Protein AF-A0A2E8J4E2-F1 (afdb_monomer)

Radius of gyration: 12.1 Å; Cα contacts (8 Å, |Δi|>4): 161; chains: 1; bounding box: 30×27×32 Å

Mean predicted aligned error: 4.49 Å

pLDDT: mean 86.92, std 8.37, range [55.66, 94.81]

Nearest PDB structures (foldseek):
  3hie-assembly1_B  TM=3.421E-01  e=5.891E+00  Saccharomyces cerevisiae
  8bwy-assembly1_F  TM=3.065E-01  e=7.066E+00  Chlamydomonas reinhardtii
  5c6r-assembly1_A  TM=3.435E-01  e=8.476E+00  Mus musculus

Foldseek 3Di:
DDWDADPPQRKTWDWPPRLVVQLALVSLVVSLPGDVVSQVVCLPVQADADPPPGHGFDWDADDPPQRAIWTDDPHTTIIGTRPNSNVSSVVVVD

Secondary structure (DSSP, 8-state):
---EE-TTT--EEEETTHHHHH-SHHHHHHH--S-HHHHHHHTT----B-TTT-PBPEEEEE-SSS-EEEEEETTTEEEE-TTHHHHHHHHTT-

Solvent-accessible surface area (backbone atoms only — not comparable to full-atom values): 5381 Å² total; per-residue (Å²): 141,82,80,48,61,45,89,84,62,39,20,40,43,32,52,66,76,44,50,78,74,42,33,48,55,76,52,16,62,67,71,44,79,27,52,45,77,56,15,63,67,50,70,78,61,82,74,51,51,36,94,87,82,57,54,68,35,47,79,48,78,43,75,90,85,71,69,40,53,37,35,37,38,97,86,54,22,38,40,22,44,10,39,30,51,37,53,52,19,54,60,78,77,113

Structure (mmCIF, N/CA/C/O backbone):
data_AF-A0A2E8J4E2-F1
#
_entry.id   AF-A0A2E8J4E2-F1
#
loop_
_atom_site.group_PDB
_atom_site.id
_atom_site.type_symbol
_atom_site.label_atom_id
_atom_site.label_alt_id
_atom_site.label_comp_id
_atom_site.label_asym_id
_atom_site.label_entity_id
_atom_site.label_seq_id
_atom_site.pdbx_PDB_ins_code
_atom_site.Cartn_x
_atom_site.Cartn_y
_atom_site.Cartn_z
_atom_site.occupancy
_atom_site.B_iso_or_equiv
_atom_s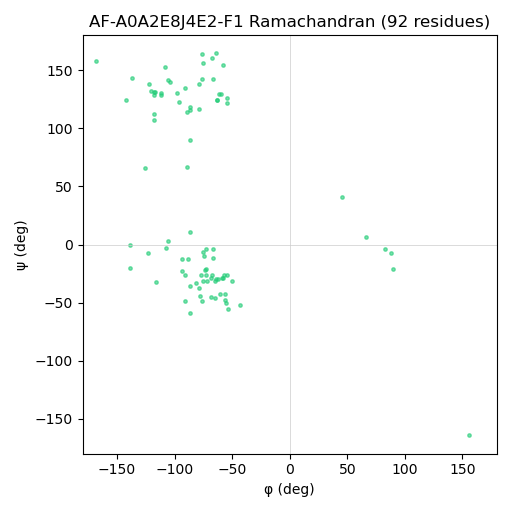ite.auth_seq_id
_atom_site.auth_comp_id
_atom_site.auth_asym_id
_atom_site.auth_atom_id
_atom_site.pdbx_PDB_model_num
ATOM 1 N N . MET A 1 1 ? -17.472 2.027 -3.982 1.00 62.97 1 MET A N 1
ATOM 2 C CA . MET A 1 1 ? -16.085 1.788 -3.559 1.00 62.97 1 MET A CA 1
ATOM 3 C C . MET A 1 1 ? -15.544 0.685 -4.438 1.00 62.97 1 MET A C 1
ATOM 5 O O . MET A 1 1 ? -16.134 -0.393 -4.439 1.00 62.97 1 MET A O 1
ATOM 9 N N . PHE A 1 2 ? -14.522 0.977 -5.229 1.00 75.31 2 PHE A N 1
ATOM 10 C CA . PHE A 1 2 ? -13.819 -0.014 -6.037 1.00 75.31 2 PHE A CA 1
ATOM 11 C C . PHE A 1 2 ? -12.370 0.012 -5.580 1.00 75.31 2 PHE A C 1
ATOM 13 O O . PHE A 1 2 ? -11.822 1.087 -5.411 1.00 75.31 2 PHE A O 1
ATOM 20 N N . ILE A 1 3 ? -11.794 -1.156 -5.321 1.00 81.69 3 ILE A N 1
ATOM 21 C CA . ILE A 1 3 ? -10.387 -1.260 -4.942 1.00 81.69 3 ILE A CA 1
ATOM 22 C C . ILE A 1 3 ? -9.616 -1.579 -6.210 1.00 81.69 3 ILE A C 1
ATOM 24 O O . ILE A 1 3 ? -9.895 -2.591 -6.864 1.00 81.69 3 ILE A O 1
ATOM 28 N N . ASP A 1 4 ? -8.653 -0.730 -6.537 1.00 88.06 4 ASP A N 1
ATOM 29 C CA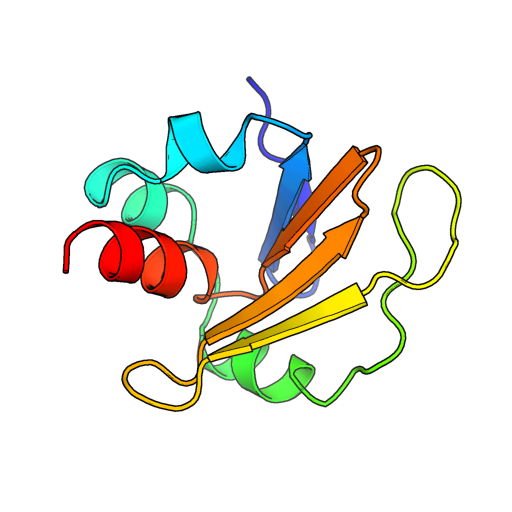 . ASP A 1 4 ? -7.801 -0.914 -7.697 1.00 88.06 4 ASP A CA 1
ATOM 30 C C . ASP A 1 4 ? -6.611 -1.791 -7.306 1.00 88.06 4 ASP A C 1
ATOM 32 O O . ASP A 1 4 ? -5.813 -1.456 -6.434 1.00 88.06 4 ASP A O 1
ATOM 36 N N . ARG A 1 5 ? -6.492 -2.958 -7.943 1.00 91.25 5 ARG A N 1
ATOM 37 C CA . ARG A 1 5 ? -5.407 -3.906 -7.671 1.00 91.25 5 ARG A CA 1
ATOM 38 C C . ARG A 1 5 ? -4.556 -4.118 -8.905 1.00 91.25 5 ARG A C 1
ATOM 40 O O . ARG A 1 5 ? -5.063 -4.471 -9.972 1.00 91.25 5 ARG A O 1
ATOM 47 N N . CYS A 1 6 ? -3.244 -4.027 -8.729 1.00 90.12 6 CYS A N 1
ATOM 48 C CA . CYS A 1 6 ? -2.303 -4.398 -9.769 1.00 90.12 6 CYS A CA 1
ATOM 49 C C . CYS A 1 6 ? -2.432 -5.893 -10.096 1.00 90.12 6 CYS A C 1
ATOM 51 O O . CYS A 1 6 ? -2.294 -6.767 -9.236 1.00 90.12 6 CYS 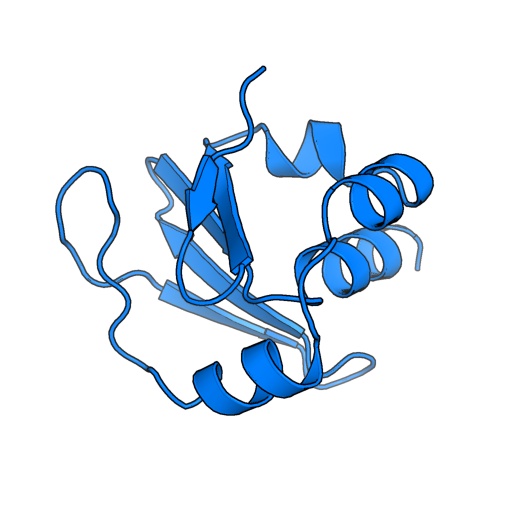A O 1
ATOM 53 N N . SER A 1 7 ? -2.667 -6.226 -11.364 1.00 89.25 7 SER A N 1
ATOM 54 C CA . SER A 1 7 ? -2.801 -7.620 -11.793 1.00 89.25 7 SER A CA 1
ATOM 55 C C . SER A 1 7 ? -1.492 -8.407 -11.690 1.00 89.25 7 SER A C 1
ATOM 57 O O . SER A 1 7 ? -1.559 -9.627 -11.513 1.00 89.25 7 SER A O 1
ATOM 59 N N . ALA A 1 8 ? -0.343 -7.724 -11.774 1.00 89.56 8 ALA A N 1
ATOM 60 C CA . ALA A 1 8 ? 0.995 -8.313 -11.789 1.00 89.56 8 ALA A CA 1
ATOM 61 C C . ALA A 1 8 ? 1.567 -8.538 -10.380 1.00 89.56 8 ALA A C 1
ATOM 63 O O . ALA A 1 8 ? 1.853 -9.680 -10.032 1.00 89.56 8 ALA A O 1
ATOM 64 N N . CYS A 1 9 ? 1.697 -7.482 -9.566 1.00 89.88 9 CYS A N 1
ATOM 65 C CA . CYS A 1 9 ? 2.291 -7.579 -8.225 1.00 89.88 9 CYS A CA 1
ATOM 66 C C . CYS A 1 9 ? 1.281 -7.792 -7.093 1.00 89.88 9 CYS A C 1
ATOM 68 O O . CYS A 1 9 ? 1.682 -8.134 -5.989 1.00 89.88 9 CYS A O 1
ATOM 70 N N . LYS A 1 10 ? -0.020 -7.616 -7.361 1.00 93.81 10 LYS A N 1
ATOM 71 C CA . LYS A 1 10 ? -1.104 -7.651 -6.362 1.00 93.81 10 LYS A CA 1
ATOM 72 C C . LYS A 1 10 ? -1.097 -6.521 -5.329 1.00 93.81 10 LYS A C 1
ATOM 74 O O . LYS A 1 10 ? -1.976 -6.545 -4.475 1.00 93.81 10 LYS A O 1
ATOM 79 N N . GLY A 1 11 ? -0.225 -5.522 -5.472 1.00 92.88 11 GLY A N 1
ATOM 80 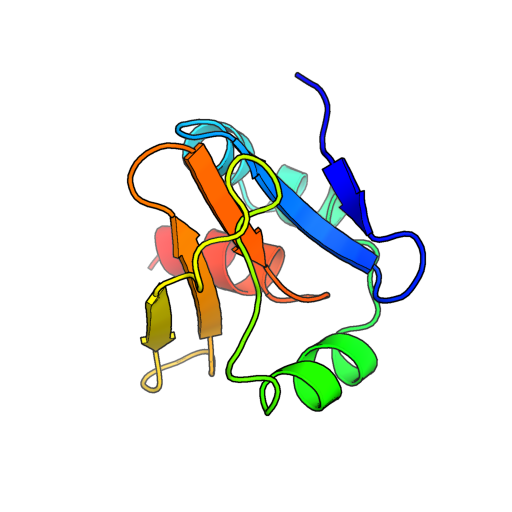C CA . GLY A 1 11 ? -0.326 -4.265 -4.732 1.00 92.88 11 GLY A CA 1
ATOM 81 C C 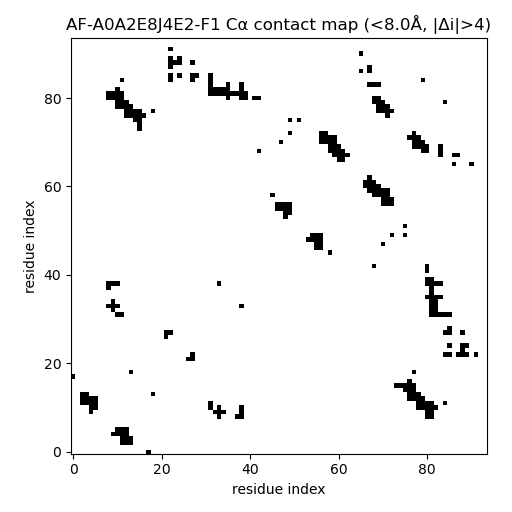. GLY A 1 11 ? -1.659 -3.553 -4.981 1.00 92.88 11 GLY A C 1
ATOM 82 O O . GLY A 1 11 ? -2.321 -3.768 -6.010 1.00 92.88 11 GLY A O 1
ATOM 83 N N . ILE A 1 12 ? -2.063 -2.742 -4.014 1.00 94.25 12 ILE A N 1
ATOM 84 C CA . ILE A 1 12 ? -3.372 -2.106 -3.926 1.00 94.25 12 ILE A CA 1
ATOM 85 C C . ILE A 1 12 ? -3.205 -0.594 -3.992 1.00 94.25 12 ILE A C 1
ATOM 87 O O . ILE A 1 12 ? -2.407 -0.004 -3.271 1.00 94.25 12 ILE A O 1
ATOM 91 N N . TRP A 1 13 ? -4.006 0.026 -4.848 1.00 94.00 13 TRP A N 1
ATOM 92 C CA . TRP A 1 13 ? -4.199 1.461 -4.893 1.00 94.00 13 TRP A CA 1
ATOM 93 C C . TRP A 1 13 ? -5.476 1.826 -4.137 1.00 94.00 13 TRP A C 1
ATOM 95 O O . TRP A 1 13 ? -6.540 1.251 -4.387 1.00 94.00 13 TRP A O 1
ATOM 105 N N . PHE A 1 14 ? -5.363 2.797 -3.239 1.00 93.12 14 PHE A N 1
ATOM 106 C CA . PHE A 1 14 ? -6.494 3.452 -2.597 1.00 93.12 14 PHE A CA 1
ATOM 107 C C . PHE A 1 14 ? -6.571 4.887 -3.087 1.00 93.12 14 PHE A C 1
ATOM 109 O O . PHE A 1 14 ? -5.586 5.624 -2.988 1.00 93.12 14 PHE A O 1
ATOM 116 N N . ASP A 1 15 ? -7.742 5.310 -3.561 1.00 91.62 15 ASP A N 1
ATOM 117 C CA . ASP A 1 15 ? -7.962 6.729 -3.806 1.00 91.62 15 ASP A CA 1
ATOM 118 C C . ASP A 1 15 ? -7.980 7.504 -2.471 1.00 91.62 15 ASP A C 1
ATOM 120 O O . ASP A 1 15 ? -8.161 6.959 -1.376 1.00 91.62 15 ASP A O 1
ATOM 124 N N . LYS A 1 16 ? -7.767 8.816 -2.547 1.00 89.62 16 LYS A N 1
ATOM 125 C CA . LYS A 1 16 ? -7.688 9.709 -1.389 1.00 89.62 16 LYS A CA 1
ATOM 126 C C . LYS A 1 16 ? -8.936 9.581 -0.505 1.00 89.62 16 LYS A C 1
ATOM 128 O O . LYS A 1 16 ? -10.050 9.850 -0.953 1.00 89.62 16 LYS A O 1
ATOM 133 N N . GLY A 1 17 ? -8.736 9.223 0.766 1.00 85.44 17 GLY A N 1
ATOM 134 C CA . GLY A 1 17 ? -9.805 9.007 1.749 1.00 85.44 17 GLY A CA 1
ATOM 135 C C . GLY A 1 17 ? -10.385 7.583 1.780 1.00 85.44 17 GLY A C 1
ATOM 136 O O . GLY A 1 17 ? -11.208 7.273 2.650 1.00 85.44 17 GLY A O 1
ATOM 137 N N . GLU A 1 18 ? -10.005 6.703 0.844 1.00 86.62 18 GLU A N 1
ATOM 138 C CA . GLU A 1 18 ? -10.456 5.306 0.844 1.00 86.62 18 GLU A CA 1
ATOM 139 C C . GLU A 1 18 ? -9.677 4.449 1.843 1.00 86.62 18 GLU A C 1
ATOM 141 O O . GLU A 1 18 ? -10.282 3.602 2.507 1.00 86.62 18 GLU A O 1
ATOM 146 N N . ALA A 1 19 ? -8.369 4.687 1.989 1.00 82.38 19 ALA A N 1
ATOM 147 C CA . ALA A 1 19 ? -7.502 3.929 2.887 1.00 82.38 19 ALA A CA 1
ATOM 148 C C . ALA A 1 19 ? -8.036 3.967 4.327 1.00 82.38 19 ALA A C 1
ATOM 150 O O . ALA A 1 19 ? -8.233 2.927 4.947 1.00 82.38 19 ALA A O 1
ATOM 151 N N . GLU A 1 20 ? -8.405 5.140 4.840 1.00 83.81 20 GLU A N 1
ATOM 152 C CA . GLU A 1 20 ? -8.950 5.316 6.191 1.00 83.81 20 GLU A CA 1
ATOM 153 C C . GLU A 1 20 ? -10.294 4.601 6.389 1.00 83.81 20 GLU A C 1
ATOM 155 O O . GLU A 1 20 ? -10.618 4.150 7.488 1.00 83.81 20 GLU A O 1
ATOM 160 N N . SER A 1 21 ? -11.082 4.461 5.321 1.00 81.44 21 SER A N 1
ATOM 161 C CA . SER A 1 21 ? -12.359 3.740 5.355 1.00 81.44 21 SER A CA 1
ATOM 162 C C . SER A 1 21 ? -12.174 2.216 5.338 1.00 81.44 21 SER A C 1
ATOM 164 O O . SER A 1 21 ? -13.038 1.480 5.831 1.00 81.44 21 SER A O 1
ATOM 166 N N . LEU A 1 22 ? -11.062 1.743 4.770 1.00 81.62 22 LEU A N 1
ATOM 167 C CA . LEU A 1 22 ? -10.745 0.330 4.541 1.00 81.62 22 LEU A CA 1
ATOM 168 C C . LEU A 1 22 ? -9.656 -0.212 5.485 1.00 81.62 22 LEU A C 1
ATOM 170 O O . LEU A 1 22 ? -9.431 -1.419 5.515 1.00 81.62 22 LEU A O 1
ATOM 174 N N . SER A 1 23 ? -9.086 0.642 6.338 1.00 78.69 23 SER A N 1
ATOM 175 C CA . SER A 1 23 ? -8.071 0.328 7.357 1.00 78.69 23 SER A CA 1
ATOM 176 C C . SER A 1 23 ? -8.564 -0.570 8.493 1.00 78.69 23 SER A C 1
ATOM 178 O O . SER A 1 23 ? -7.796 -0.955 9.374 1.00 78.69 23 SER A O 1
ATOM 180 N N . LYS A 1 24 ? -9.855 -0.930 8.519 1.00 82.69 24 LYS A N 1
ATOM 181 C CA . LYS A 1 24 ? -10.360 -1.869 9.524 1.00 82.69 24 LYS A CA 1
ATOM 182 C C . LYS A 1 24 ? -9.675 -3.211 9.326 1.00 82.69 24 LYS A C 1
ATOM 184 O O . LYS A 1 24 ? -9.827 -3.795 8.260 1.00 82.69 24 LYS A O 1
ATOM 189 N N . LYS A 1 25 ? -9.028 -3.746 10.368 1.00 76.12 25 LYS A N 1
ATOM 190 C CA . LYS A 1 25 ? -8.198 -4.965 10.288 1.00 76.12 25 LYS A CA 1
ATOM 191 C C . LYS A 1 25 ? -8.827 -6.093 9.453 1.00 76.12 25 LYS A C 1
ATOM 193 O O . LYS A 1 25 ? -8.241 -6.531 8.475 1.00 76.12 25 LYS A O 1
ATOM 198 N N . ARG A 1 26 ? -10.081 -6.467 9.748 1.00 78.12 26 ARG A N 1
ATOM 199 C CA . 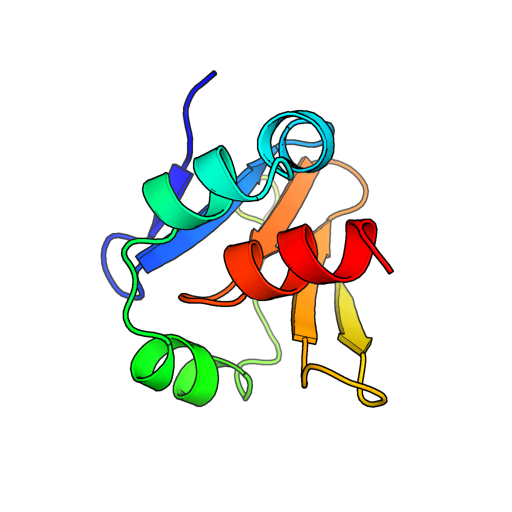ARG A 1 26 ? -10.799 -7.520 8.999 1.00 78.12 26 ARG A CA 1
ATOM 200 C C . ARG A 1 26 ? -11.036 -7.207 7.519 1.00 78.12 26 ARG A C 1
ATOM 202 O O . ARG A 1 26 ? -11.194 -8.130 6.730 1.00 78.12 26 ARG A O 1
ATOM 209 N N . ILE A 1 27 ? -11.174 -5.930 7.165 1.00 84.00 27 ILE A N 1
ATOM 210 C CA . ILE A 1 27 ? -11.345 -5.490 5.778 1.00 84.00 27 ILE A CA 1
ATOM 211 C C . ILE A 1 27 ? -9.996 -5.559 5.070 1.00 84.00 27 ILE A C 1
ATOM 213 O O . ILE A 1 27 ? -9.932 -6.172 4.012 1.00 84.00 27 ILE A O 1
ATOM 217 N N . ALA A 1 28 ? -8.938 -5.019 5.680 1.00 85.12 28 ALA A N 1
ATOM 218 C CA . ALA A 1 28 ? -7.576 -5.080 5.154 1.00 85.12 28 ALA A CA 1
ATOM 219 C C . ALA A 1 28 ? -7.134 -6.531 4.882 1.00 85.12 28 ALA A C 1
ATOM 221 O O . ALA A 1 28 ? -6.793 -6.858 3.752 1.00 85.12 28 ALA A O 1
ATOM 222 N N . GLU A 1 29 ? -7.306 -7.437 5.853 1.00 85.75 29 GLU A N 1
ATOM 223 C CA . GLU A 1 29 ? -7.008 -8.873 5.696 1.00 85.75 29 GLU A CA 1
ATOM 224 C C . GLU A 1 29 ? -7.799 -9.538 4.552 1.00 85.75 29 GLU A C 1
ATOM 226 O O . GLU A 1 29 ? -7.352 -10.516 3.957 1.00 85.75 29 GLU A O 1
ATOM 231 N N . PHE A 1 30 ? -8.999 -9.037 4.241 1.00 87.50 30 PHE A N 1
ATOM 232 C CA . PHE A 1 30 ? -9.836 -9.584 3.172 1.00 87.50 30 PHE A CA 1
ATOM 233 C C . PHE A 1 30 ? -9.432 -9.072 1.783 1.00 87.50 30 PHE A C 1
ATOM 235 O O . PHE A 1 30 ? -9.579 -9.785 0.788 1.00 87.50 30 PHE A O 1
ATOM 242 N N . ILE A 1 31 ? -8.957 -7.828 1.694 1.00 88.75 31 ILE A N 1
ATOM 243 C CA . ILE A 1 31 ? -8.612 -7.180 0.423 1.00 88.75 31 ILE A CA 1
ATOM 244 C C . ILE A 1 31 ? -7.138 -7.357 0.069 1.00 88.75 31 ILE A C 1
ATOM 246 O O . ILE A 1 31 ? -6.800 -7.309 -1.111 1.00 88.75 31 ILE A O 1
ATOM 250 N N . ASP A 1 32 ? -6.273 -7.614 1.040 1.00 88.81 32 ASP A N 1
ATOM 251 C CA . ASP A 1 32 ? -4.843 -7.812 0.837 1.00 88.81 32 ASP A CA 1
ATOM 252 C C . ASP A 1 32 ? -4.516 -9.278 0.564 1.00 88.81 32 ASP A C 1
ATOM 254 O O . ASP A 1 32 ? -3.920 -10.001 1.355 1.00 88.81 32 ASP A O 1
ATOM 258 N N . THR A 1 33 ? -4.980 -9.761 -0.585 1.00 88.19 33 THR A N 1
ATOM 259 C CA . THR A 1 33 ? -4.792 -11.161 -0.986 1.00 88.19 33 THR A CA 1
ATOM 260 C C . THR A 1 33 ? -3.464 -11.390 -1.718 1.00 88.19 33 THR A C 1
ATOM 262 O O . THR A 1 33 ? -3.327 -12.395 -2.419 1.00 88.19 33 THR A O 1
ATOM 265 N N . GLY A 1 34 ? -2.558 -10.409 -1.709 1.00 88.81 34 GLY A N 1
ATOM 266 C CA . GLY A 1 34 ? -1.251 -10.504 -2.353 1.00 88.81 34 GLY A CA 1
ATOM 267 C C . GLY A 1 34 ? -0.276 -11.360 -1.542 1.00 88.81 34 GLY A C 1
ATOM 268 O O . GLY A 1 34 ? -0.519 -11.649 -0.377 1.00 88.81 34 GLY A O 1
ATOM 269 N N . ASP A 1 35 ? 0.820 -11.793 -2.166 1.00 90.75 35 ASP A N 1
ATOM 270 C CA . ASP A 1 35 ? 1.904 -12.486 -1.459 1.00 90.75 35 ASP A CA 1
ATOM 271 C C . ASP A 1 35 ? 2.878 -11.442 -0.878 1.00 90.75 35 ASP A C 1
ATOM 273 O O . ASP A 1 35 ? 3.535 -10.752 -1.668 1.00 90.75 35 ASP A O 1
ATOM 277 N N . PRO A 1 36 ? 3.027 -11.330 0.457 1.00 90.19 36 PRO A N 1
ATOM 278 C CA . PRO A 1 36 ? 3.949 -10.377 1.075 1.00 90.19 36 PRO A CA 1
ATOM 279 C C . PRO A 1 36 ? 5.406 -10.559 0.638 1.00 90.19 36 PRO A C 1
ATOM 281 O O . PRO A 1 36 ? 6.162 -9.596 0.576 1.00 90.19 36 PRO A O 1
ATOM 284 N N . ALA A 1 37 ? 5.820 -11.778 0.272 1.00 89.94 37 ALA A N 1
ATOM 285 C CA . ALA A 1 37 ? 7.170 -12.023 -0.230 1.00 89.94 37 ALA A CA 1
ATOM 286 C C . ALA A 1 37 ? 7.384 -11.478 -1.652 1.00 89.94 37 ALA A C 1
ATOM 288 O O . ALA A 1 37 ? 8.527 -11.292 -2.075 1.00 89.94 37 ALA A O 1
ATOM 289 N N . VAL A 1 38 ? 6.307 -11.267 -2.419 1.00 90.94 38 VAL A N 1
ATOM 290 C CA . VAL A 1 38 ? 6.357 -10.527 -3.687 1.00 90.94 38 VAL A CA 1
ATOM 291 C C . VAL A 1 38 ? 6.413 -9.032 -3.405 1.00 90.94 38 VAL A C 1
ATOM 293 O O . VAL A 1 38 ? 7.257 -8.379 -4.008 1.00 90.94 38 VAL A O 1
ATOM 296 N N . GLY A 1 39 ? 5.588 -8.533 -2.477 1.00 89.69 39 GLY A N 1
ATOM 297 C CA . GLY A 1 39 ? 5.599 -7.132 -2.038 1.00 89.69 39 GLY A CA 1
ATOM 298 C C . GLY A 1 39 ? 6.988 -6.689 -1.590 1.00 89.69 39 GLY A C 1
ATOM 299 O O . GLY A 1 39 ? 7.594 -5.869 -2.258 1.00 89.69 39 GLY A O 1
ATOM 300 N N . HIS A 1 40 ? 7.585 -7.401 -0.630 1.00 88.69 40 HIS A N 1
ATOM 301 C CA . HIS A 1 40 ? 8.921 -7.099 -0.095 1.00 88.69 40 HIS A CA 1
ATOM 302 C C . HIS A 1 40 ? 10.041 -7.067 -1.162 1.00 88.69 40 HIS A C 1
ATOM 304 O O . HIS A 1 40 ? 11.097 -6.454 -0.998 1.00 88.69 40 HIS A O 1
ATOM 310 N N . LYS A 1 41 ? 9.889 -7.786 -2.284 1.00 91.06 41 LYS A N 1
ATOM 311 C CA . LYS A 1 41 ? 10.874 -7.707 -3.383 1.00 91.06 41 LYS A CA 1
ATOM 312 C C . LYS A 1 41 ? 10.781 -6.381 -4.137 1.00 91.06 41 LYS A C 1
ATOM 314 O O . LYS A 1 41 ? 11.764 -5.969 -4.755 1.00 91.06 41 LYS A O 1
ATOM 319 N N . LEU A 1 42 ? 9.606 -5.764 -4.127 1.00 90.00 42 LEU A N 1
ATOM 320 C CA . LEU A 1 42 ? 9.283 -4.520 -4.809 1.00 90.00 42 LEU A CA 1
ATOM 321 C C . LEU A 1 42 ? 9.577 -3.287 -3.955 1.00 90.00 42 LEU A C 1
ATOM 323 O O . LEU A 1 42 ? 9.745 -2.233 -4.551 1.00 90.00 42 LEU A O 1
ATOM 327 N N . ASP A 1 43 ? 9.828 -3.427 -2.649 1.00 87.31 43 ASP A N 1
ATOM 328 C CA . ASP A 1 43 ? 10.247 -2.323 -1.765 1.00 87.31 43 ASP A CA 1
ATOM 329 C C . ASP A 1 43 ? 11.424 -1.508 -2.335 1.00 87.31 43 ASP A C 1
ATOM 331 O O . ASP A 1 43 ? 11.527 -0.296 -2.150 1.00 87.31 43 ASP A O 1
ATOM 335 N N . SER A 1 44 ? 12.309 -2.161 -3.095 1.00 86.69 44 SER A N 1
ATOM 336 C CA . SER A 1 44 ? 13.450 -1.525 -3.772 1.00 86.69 44 SER A CA 1
ATOM 337 C C . SER A 1 44 ? 13.091 -0.656 -4.993 1.00 86.69 44 SER A C 1
ATOM 339 O O . SER A 1 44 ? 13.975 -0.048 -5.596 1.00 86.69 44 SER A O 1
ATOM 341 N N . LEU A 1 45 ? 11.820 -0.598 -5.402 1.00 86.88 45 LEU A N 1
ATOM 342 C CA . LEU A 1 45 ? 11.355 0.184 -6.549 1.00 86.88 45 LEU A CA 1
ATOM 343 C C . LEU A 1 45 ? 11.038 1.627 -6.150 1.00 86.88 45 LEU A C 1
ATOM 345 O O . LEU A 1 45 ? 9.908 1.974 -5.835 1.00 86.88 45 LEU A O 1
ATOM 349 N N . ASP A 1 46 ? 12.044 2.493 -6.232 1.00 77.19 46 ASP A N 1
ATOM 350 C CA . ASP A 1 46 ? 11.975 3.883 -5.744 1.00 77.19 46 ASP A CA 1
ATOM 351 C C . ASP A 1 46 ? 11.177 4.856 -6.632 1.00 77.19 46 ASP A C 1
ATOM 353 O O . ASP A 1 46 ? 10.984 6.017 -6.277 1.00 77.19 46 ASP A O 1
ATOM 357 N N . MET A 1 47 ? 10.739 4.417 -7.814 1.00 87.31 47 MET A N 1
ATOM 358 C CA . MET A 1 47 ? 10.127 5.278 -8.832 1.00 87.31 47 MET A CA 1
ATOM 359 C C . MET A 1 47 ? 8.763 4.751 -9.265 1.00 87.31 47 MET A C 1
ATOM 361 O O . MET A 1 47 ? 8.581 4.342 -10.414 1.00 87.31 47 MET A O 1
ATOM 365 N N . ILE A 1 48 ? 7.800 4.758 -8.346 1.00 90.25 48 ILE A N 1
ATOM 366 C CA . ILE A 1 48 ? 6.418 4.394 -8.665 1.00 90.25 48 ILE A CA 1
ATOM 367 C C . ILE A 1 48 ? 5.664 5.659 -9.113 1.00 90.25 48 ILE A C 1
ATOM 369 O O . ILE A 1 48 ? 5.489 6.586 -8.314 1.00 90.25 48 ILE A O 1
ATOM 373 N N . PRO A 1 49 ? 5.236 5.747 -10.388 1.00 92.31 49 PRO A N 1
ATOM 374 C CA . PRO A 1 49 ? 4.476 6.889 -10.874 1.00 92.31 49 PRO A CA 1
ATOM 375 C C . PRO A 1 49 ? 3.024 6.825 -10.391 1.00 92.31 49 PRO A C 1
ATOM 377 O O . PRO A 1 49 ? 2.402 5.762 -10.383 1.00 92.31 49 PRO A O 1
ATOM 380 N N . CYS A 1 50 ? 2.449 7.978 -10.056 1.00 92.56 50 CYS A N 1
ATOM 381 C CA . CYS A 1 50 ? 1.031 8.098 -9.743 1.00 92.56 50 CYS A CA 1
ATOM 382 C C . CYS A 1 50 ? 0.187 7.659 -10.957 1.00 92.56 50 CYS A C 1
ATOM 384 O O . CYS A 1 50 ? 0.381 8.196 -12.053 1.00 92.56 50 CYS A O 1
ATOM 386 N N . PRO A 1 51 ? -0.805 6.763 -10.796 1.00 90.25 51 PRO A N 1
ATOM 387 C CA . PRO A 1 51 ? -1.618 6.273 -11.911 1.00 90.25 51 PRO A CA 1
ATOM 388 C C . PRO A 1 51 ? -2.514 7.353 -12.545 1.00 90.25 51 PRO A C 1
ATOM 390 O O . PRO A 1 51 ? -3.085 7.123 -13.611 1.00 90.25 51 PRO A O 1
ATOM 393 N N . ARG A 1 52 ? -2.664 8.524 -11.907 1.00 90.31 52 ARG A N 1
ATOM 394 C CA . ARG A 1 52 ? -3.498 9.632 -12.402 1.00 90.31 52 ARG A CA 1
ATOM 395 C C . ARG A 1 52 ? -2.729 10.614 -13.290 1.00 90.31 52 ARG A C 1
ATOM 397 O O . ARG A 1 52 ? -3.219 10.936 -14.368 1.00 90.31 52 ARG A O 1
ATOM 404 N N . TYR A 1 53 ? -1.551 11.081 -12.862 1.00 90.00 53 TYR A N 1
ATOM 405 C CA . TYR A 1 53 ? -0.770 12.103 -13.590 1.00 90.00 53 TYR A CA 1
ATOM 406 C C . TYR A 1 53 ? 0.658 11.675 -13.965 1.00 90.00 53 TYR A C 1
ATOM 408 O O . TYR A 1 53 ? 1.319 12.390 -14.711 1.00 90.00 53 TYR A O 1
ATOM 416 N N . GLY A 1 54 ? 1.137 10.520 -13.491 1.00 91.12 54 GLY A N 1
ATOM 417 C CA . GLY A 1 54 ? 2.443 9.959 -13.856 1.00 91.12 54 GLY A CA 1
ATOM 418 C C . GLY A 1 54 ? 3.650 10.498 -13.080 1.00 91.12 54 GLY A C 1
ATOM 419 O O . GLY A 1 54 ? 4.751 9.995 -13.276 1.00 91.12 54 GLY A O 1
ATOM 420 N N . GLU A 1 55 ? 3.465 11.483 -12.197 1.00 92.19 55 GLU A N 1
ATOM 421 C CA . GLU A 1 55 ? 4.526 12.004 -11.321 1.00 92.19 55 GLU A CA 1
ATOM 422 C C . GLU A 1 55 ? 4.956 10.944 -10.296 1.00 92.19 55 GLU A C 1
ATOM 424 O O . GLU A 1 55 ? 4.114 10.206 -9.779 1.00 92.19 55 GLU A O 1
ATOM 429 N N . THR A 1 56 ? 6.250 10.877 -9.978 1.00 94.50 56 THR A N 1
ATOM 430 C CA . THR A 1 56 ? 6.772 9.948 -8.965 1.00 94.50 56 THR A CA 1
ATOM 431 C C . THR A 1 56 ? 6.162 10.241 -7.597 1.00 94.50 56 THR A C 1
ATOM 433 O O . THR A 1 56 ? 6.171 11.380 -7.127 1.00 94.50 56 THR A O 1
ATOM 436 N N . MET A 1 57 ? 5.639 9.201 -6.955 1.00 94.75 57 MET A N 1
ATOM 437 C CA . MET A 1 57 ? 5.025 9.299 -5.636 1.00 94.75 57 MET A CA 1
ATOM 438 C C . MET A 1 57 ? 6.065 9.428 -4.523 1.00 94.75 57 MET A C 1
ATOM 440 O O . MET A 1 57 ? 7.221 9.031 -4.665 1.00 94.75 57 MET A O 1
ATOM 444 N N . LYS A 1 58 ? 5.646 10.005 -3.395 1.00 94.06 58 LYS A N 1
ATOM 445 C CA . LYS A 1 58 ? 6.482 10.119 -2.199 1.00 94.06 58 LYS A CA 1
ATOM 446 C C . LYS A 1 58 ? 6.479 8.791 -1.469 1.00 94.06 58 LYS A C 1
ATOM 448 O O . LYS A 1 58 ? 5.422 8.204 -1.293 1.00 94.06 58 LYS A O 1
ATOM 453 N N . ARG A 1 59 ? 7.630 8.352 -0.978 1.00 92.44 59 ARG A N 1
ATOM 454 C CA . ARG A 1 59 ? 7.706 7.151 -0.152 1.00 92.44 59 ARG A CA 1
ATOM 455 C C . ARG A 1 59 ? 7.573 7.485 1.326 1.00 92.44 59 ARG A C 1
ATOM 457 O O . ARG A 1 59 ? 8.244 8.392 1.821 1.00 92.44 59 ARG A O 1
ATOM 464 N N . PHE A 1 60 ? 6.759 6.706 2.022 1.00 90.38 60 PHE A N 1
ATOM 465 C CA . PHE A 1 60 ? 6.719 6.638 3.472 1.00 90.38 60 PHE A CA 1
ATOM 466 C C . PHE A 1 60 ? 7.375 5.335 3.940 1.00 90.38 60 PHE A C 1
ATOM 468 O O . PHE A 1 60 ? 7.229 4.305 3.288 1.00 90.38 60 PHE A O 1
ATOM 475 N N . PHE A 1 61 ? 8.116 5.389 5.047 1.00 87.81 61 PHE A N 1
ATOM 476 C CA . PHE A 1 61 ? 8.787 4.226 5.624 1.00 87.81 61 PHE A CA 1
ATOM 477 C C . PHE A 1 61 ? 8.727 4.301 7.151 1.00 87.81 61 PHE A C 1
ATOM 479 O O . PHE A 1 61 ? 9.166 5.29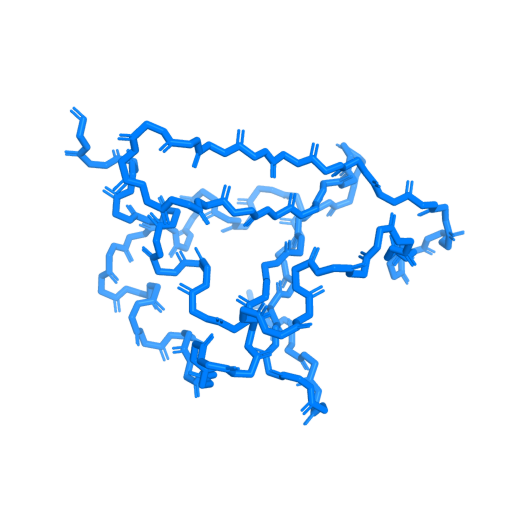4 7.734 1.00 87.81 61 PHE A O 1
ATOM 486 N N . ASP A 1 62 ? 8.193 3.258 7.781 1.00 82.62 62 ASP A N 1
ATOM 487 C CA . ASP A 1 62 ? 8.130 3.094 9.232 1.00 82.62 62 ASP A CA 1
ATOM 488 C C . ASP A 1 62 ? 8.934 1.858 9.657 1.00 82.62 62 ASP A C 1
ATOM 490 O O . ASP A 1 62 ? 8.602 0.711 9.333 1.00 82.62 62 ASP A O 1
ATOM 494 N N . ILE A 1 63 ? 10.033 2.125 10.363 1.00 67.50 63 ILE A N 1
ATOM 495 C CA . ILE A 1 63 ? 11.073 1.149 10.714 1.00 67.50 63 ILE A CA 1
ATOM 496 C C . ILE A 1 63 ? 10.786 0.486 12.059 1.00 67.50 63 ILE A C 1
ATOM 498 O O . ILE A 1 63 ? 11.258 -0.625 12.295 1.00 67.50 63 ILE A O 1
ATOM 502 N N . ASP A 1 64 ? 10.059 1.165 12.949 1.00 62.44 64 ASP A N 1
ATOM 503 C CA . ASP A 1 64 ? 10.110 0.857 14.378 1.00 62.44 64 ASP A CA 1
ATOM 504 C C . ASP A 1 64 ? 9.418 -0.471 14.714 1.00 62.44 64 ASP A C 1
ATOM 506 O O . ASP A 1 64 ? 9.888 -1.183 15.599 1.00 62.44 64 ASP A O 1
ATOM 510 N N . GLU A 1 65 ? 8.367 -0.869 13.981 1.00 58.19 65 GLU A N 1
ATOM 511 C CA . GLU A 1 65 ? 7.612 -2.080 14.352 1.00 58.19 65 GLU A CA 1
ATOM 512 C C . GLU A 1 65 ? 7.172 -3.000 13.202 1.00 58.19 65 GLU A C 1
ATOM 514 O O . GLU A 1 65 ? 6.880 -4.171 13.460 1.00 58.19 65 GLU A O 1
ATOM 519 N N . LYS A 1 66 ? 7.107 -2.530 11.943 1.00 66.19 66 LYS A N 1
ATOM 520 C CA . LYS A 1 66 ? 6.467 -3.306 10.852 1.00 66.19 66 LYS A CA 1
ATOM 521 C C . LYS A 1 66 ? 7.176 -3.306 9.507 1.00 66.19 66 LYS A C 1
ATOM 523 O O . LYS A 1 66 ? 6.667 -3.951 8.597 1.00 66.19 66 LYS A O 1
ATOM 528 N N . GLN A 1 67 ? 8.315 -2.616 9.382 1.00 77.50 67 GLN A N 1
ATOM 529 C CA . GLN A 1 67 ? 8.960 -2.380 8.082 1.00 77.50 67 GLN A CA 1
ATOM 530 C C . GLN A 1 67 ? 7.927 -1.935 7.036 1.00 77.50 67 GLN A C 1
ATOM 532 O O . GLN A 1 67 ? 7.908 -2.428 5.915 1.00 77.50 67 GLN A O 1
ATOM 537 N N . LEU A 1 68 ? 7.002 -1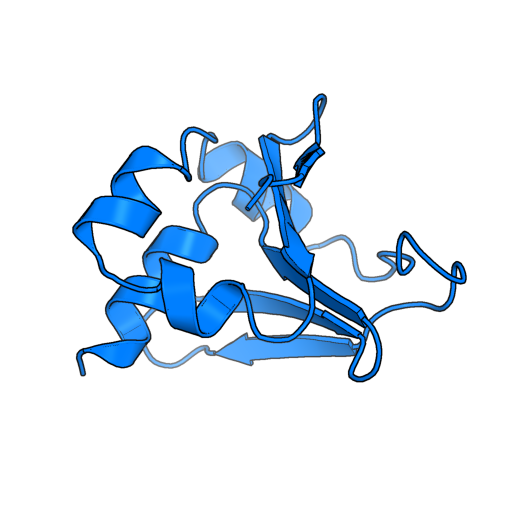.066 7.451 1.00 87.88 68 LEU A N 1
ATOM 538 C CA . LEU A 1 68 ? 5.906 -0.646 6.600 1.00 87.88 68 LEU A CA 1
ATOM 539 C C . LEU A 1 68 ? 6.444 0.392 5.626 1.00 87.88 68 LEU A C 1
ATOM 541 O O . LEU A 1 68 ? 6.845 1.483 6.038 1.00 87.88 68 LEU A O 1
ATOM 545 N N . GLN A 1 69 ? 6.401 0.062 4.349 1.00 91.50 69 GLN A N 1
ATOM 546 C CA . GLN A 1 69 ? 6.603 0.998 3.265 1.00 91.50 69 GLN A CA 1
ATOM 547 C C . GLN A 1 69 ? 5.257 1.235 2.571 1.00 91.50 69 GLN A C 1
ATOM 549 O O . GLN A 1 69 ? 4.333 0.448 2.736 1.00 91.50 69 GLN A O 1
ATOM 554 N N . TYR A 1 70 ? 5.077 2.400 1.951 1.00 93.06 70 TYR A N 1
ATOM 555 C CA . TYR A 1 70 ? 4.011 2.650 0.973 1.00 93.06 70 TYR A CA 1
ATOM 556 C C . TYR A 1 70 ? 4.271 3.978 0.262 1.00 93.06 70 TYR A C 1
ATOM 558 O O . TYR A 1 70 ? 4.956 4.871 0.781 1.00 93.06 70 TYR A O 1
ATOM 566 N N . GLU A 1 71 ? 3.697 4.145 -0.923 1.00 94.50 71 GLU A N 1
ATOM 567 C CA . GLU A 1 71 ? 3.844 5.348 -1.729 1.00 94.50 71 GLU A CA 1
ATOM 568 C C . GLU A 1 71 ? 2.591 6.223 -1.669 1.00 94.50 71 GLU A C 1
ATOM 570 O O . GLU A 1 71 ? 1.458 5.748 -1.706 1.00 94.50 71 GLU A O 1
ATOM 575 N N . THR A 1 72 ? 2.783 7.538 -1.602 1.00 94.31 72 THR A N 1
ATOM 576 C CA . THR A 1 72 ? 1.710 8.521 -1.483 1.00 94.31 72 THR A CA 1
ATOM 577 C C . THR A 1 72 ? 1.747 9.527 -2.624 1.00 94.31 72 THR A C 1
ATOM 579 O O . THR A 1 72 ? 2.786 10.066 -3.020 1.00 94.31 72 THR A O 1
ATOM 582 N N . CYS A 1 73 ? 0.560 9.830 -3.129 1.00 94.62 73 CYS A N 1
ATOM 583 C CA . CYS A 1 73 ? 0.277 11.001 -3.928 1.00 94.62 73 CYS A CA 1
ATOM 584 C C . CYS A 1 73 ? -0.746 11.845 -3.167 1.00 94.62 73 CYS A C 1
ATOM 586 O O . CYS A 1 73 ? -1.921 11.486 -3.103 1.00 94.62 73 CYS A O 1
ATOM 588 N N . ASP A 1 74 ? -0.312 12.977 -2.608 1.00 91.62 74 ASP A N 1
ATOM 589 C CA . ASP A 1 74 ? -1.137 13.819 -1.723 1.00 91.62 74 ASP A CA 1
ATOM 590 C C . ASP A 1 74 ? -2.478 14.250 -2.349 1.00 91.62 74 ASP A C 1
ATOM 592 O O . ASP A 1 74 ? -3.458 14.514 -1.644 1.00 91.62 74 ASP A O 1
ATOM 596 N N . GLU A 1 75 ? -2.536 14.308 -3.680 1.00 93.06 75 GLU A N 1
ATOM 597 C CA . GLU A 1 75 ? -3.722 14.694 -4.438 1.00 93.06 75 GLU A CA 1
ATOM 598 C C . GLU A 1 75 ? -4.666 13.521 -4.732 1.00 93.06 75 GLU A C 1
ATOM 600 O O . GLU A 1 75 ? -5.882 13.722 -4.711 1.00 93.06 75 GLU A O 1
ATOM 605 N N . HIS A 1 76 ? -4.150 12.309 -4.976 1.00 93.56 76 HIS A N 1
ATOM 606 C CA . HIS A 1 76 ? -4.965 11.205 -5.510 1.00 93.56 76 HIS A CA 1
ATOM 607 C C . HIS A 1 76 ? -5.120 10.009 -4.610 1.00 93.56 76 HIS A C 1
ATOM 609 O O . HIS A 1 76 ? -6.161 9.374 -4.719 1.00 93.56 76 HIS A O 1
ATOM 615 N N . GLY A 1 77 ? -4.135 9.663 -3.783 1.00 93.12 77 GLY A N 1
ATOM 616 C CA . GLY A 1 77 ? -4.197 8.388 -3.084 1.00 93.12 77 GLY A CA 1
ATOM 617 C C . GLY A 1 77 ? -2.863 7.814 -2.650 1.00 93.12 77 GLY A C 1
ATOM 618 O O . GLY A 1 77 ? -1.846 8.507 -2.582 1.00 93.12 77 GLY A O 1
ATOM 619 N N . GLN A 1 78 ? -2.903 6.532 -2.321 1.00 94.31 78 GLN A N 1
ATOM 620 C CA . GLN A 1 78 ? -1.789 5.778 -1.765 1.00 94.31 78 GLN A CA 1
ATOM 621 C C . GLN A 1 78 ? -1.700 4.412 -2.440 1.00 94.31 78 GLN A C 1
ATOM 623 O O . GLN A 1 78 ? -2.718 3.787 -2.742 1.00 94.31 78 GLN A O 1
ATOM 628 N N . PHE A 1 79 ? -0.476 3.952 -2.659 1.00 94.81 79 PHE A N 1
ATOM 629 C CA . PHE A 1 79 ? -0.172 2.628 -3.167 1.00 94.81 79 PHE A CA 1
ATOM 630 C C . PHE A 1 79 ? 0.511 1.813 -2.078 1.00 94.81 79 PHE A C 1
ATOM 632 O O . PHE A 1 79 ? 1.467 2.285 -1.475 1.00 94.81 79 PHE A O 1
ATOM 639 N N . PHE A 1 80 ? 0.015 0.603 -1.864 1.00 94.44 80 PHE A N 1
ATOM 640 C CA . PHE A 1 80 ? 0.576 -0.373 -0.944 1.00 94.44 80 PHE A CA 1
ATOM 641 C C . PHE A 1 80 ? 0.994 -1.590 -1.753 1.00 94.44 80 PHE A C 1
ATOM 643 O O . PHE A 1 80 ? 0.183 -2.144 -2.507 1.00 94.44 80 PHE A O 1
ATOM 650 N N . ASP A 1 81 ? 2.227 -2.039 -1.586 1.00 94.19 81 ASP A N 1
ATOM 651 C CA . ASP A 1 81 ? 2.640 -3.330 -2.098 1.00 94.19 81 ASP A CA 1
ATOM 652 C C . ASP A 1 81 ? 1.870 -4.462 -1.400 1.00 94.19 81 ASP A C 1
ATOM 654 O O . ASP A 1 81 ? 1.163 -4.293 -0.400 1.00 94.19 81 ASP A O 1
ATOM 658 N N . ALA A 1 82 ? 1.934 -5.651 -1.996 1.00 94.12 82 ALA A N 1
ATOM 659 C CA . ALA A 1 82 ? 1.249 -6.823 -1.466 1.00 94.12 82 ALA A CA 1
ATOM 660 C C . ALA A 1 82 ? 1.641 -7.073 0.003 1.00 94.12 82 ALA A C 1
ATOM 662 O O . ALA A 1 82 ? 2.822 -7.213 0.308 1.00 94.12 82 ALA A O 1
ATOM 663 N N . GLY A 1 83 ? 0.654 -7.180 0.895 1.00 91.94 83 GLY A N 1
ATOM 664 C CA . GLY A 1 83 ? 0.843 -7.379 2.335 1.00 91.94 83 GLY A CA 1
ATOM 665 C C . GLY A 1 83 ? 0.950 -6.090 3.162 1.00 91.94 83 GLY A C 1
ATOM 666 O O . GLY A 1 83 ? 0.686 -6.120 4.367 1.00 91.94 83 GLY A O 1
ATOM 667 N N . GLU A 1 84 ? 1.291 -4.953 2.555 1.00 92.19 84 GLU A N 1
ATOM 668 C CA . GLU A 1 84 ? 1.537 -3.706 3.289 1.00 92.19 84 GLU A CA 1
ATOM 669 C C . GLU A 1 84 ? 0.254 -3.041 3.780 1.00 92.19 84 GLU A C 1
ATOM 671 O O . GLU A 1 84 ? 0.233 -2.437 4.854 1.00 92.19 84 GLU A O 1
ATOM 676 N N . SER A 1 85 ? -0.852 -3.190 3.047 1.00 91.88 85 SER A N 1
ATOM 677 C CA . SER A 1 85 ? -2.131 -2.604 3.463 1.00 91.88 85 SER A CA 1
ATOM 678 C C . SER A 1 85 ? -2.653 -3.236 4.760 1.00 91.88 85 SER A C 1
ATOM 680 O O . SER A 1 85 ? -3.259 -2.554 5.591 1.00 91.88 85 SER A O 1
ATOM 682 N N . THR A 1 86 ? -2.348 -4.519 4.989 1.00 91.19 86 THR A N 1
ATOM 683 C CA . THR A 1 86 ? -2.608 -5.196 6.267 1.00 91.19 86 THR A CA 1
ATOM 684 C C . THR A 1 86 ? -1.709 -4.654 7.376 1.00 91.19 86 THR A C 1
ATOM 686 O O . THR A 1 86 ? -2.206 -4.347 8.460 1.00 91.19 86 THR A O 1
ATOM 689 N N . LEU A 1 87 ? -0.411 -4.473 7.111 1.00 89.94 87 LEU A N 1
ATOM 690 C CA . LEU A 1 87 ? 0.540 -3.921 8.085 1.00 89.94 87 LEU A CA 1
ATOM 691 C C . LEU A 1 87 ? 0.158 -2.498 8.515 1.00 89.94 87 LEU A C 1
ATOM 693 O O . LEU A 1 87 ? 0.184 -2.186 9.710 1.00 89.94 87 LEU A O 1
ATOM 697 N N . TRP A 1 88 ? -0.254 -1.663 7.559 1.00 89.81 88 TRP A N 1
ATOM 698 C CA . TRP A 1 88 ? -0.750 -0.315 7.819 1.00 89.81 88 TRP A CA 1
ATOM 699 C C . TRP A 1 88 ? -2.050 -0.335 8.622 1.00 89.81 88 TRP A C 1
ATOM 701 O O . TRP A 1 88 ? -2.155 0.349 9.635 1.00 89.81 88 TRP A O 1
ATOM 711 N N . ALA A 1 89 ? -3.022 -1.176 8.257 1.00 89.25 89 ALA A N 1
ATOM 712 C CA . ALA A 1 89 ? -4.244 -1.336 9.042 1.00 89.25 89 ALA A CA 1
ATOM 713 C C . ALA A 1 89 ? -3.942 -1.722 10.495 1.00 89.25 89 ALA A C 1
ATOM 715 O O . ALA A 1 89 ? -4.528 -1.167 11.418 1.00 89.25 89 ALA A O 1
ATOM 716 N N . GLU A 1 90 ? -2.999 -2.636 10.723 1.00 86.50 90 GLU A N 1
ATOM 717 C CA . GLU A 1 90 ? -2.587 -3.008 12.071 1.00 86.50 90 GLU A CA 1
ATOM 718 C C . GLU A 1 90 ? -1.835 -1.890 12.811 1.00 86.50 90 GLU A C 1
ATOM 720 O O . GLU A 1 90 ? -1.839 -1.903 14.041 1.00 86.50 90 GLU A O 1
ATOM 725 N N . SER A 1 91 ? -1.122 -0.983 12.127 1.00 83.88 91 SER A N 1
ATOM 726 C CA . SER A 1 91 ? -0.402 0.128 12.782 1.00 83.88 91 SER A CA 1
ATOM 727 C C . SER A 1 91 ? -1.346 1.218 13.290 1.00 83.88 91 SER A C 1
ATOM 729 O O . SER A 1 91 ? -1.009 1.911 14.238 1.00 83.88 91 SER A O 1
ATOM 731 N N . GLN A 1 92 ? -2.563 1.309 12.745 1.00 76.25 92 GLN A N 1
ATOM 732 C CA . GLN A 1 92 ? -3.603 2.239 13.210 1.00 76.25 92 GLN A CA 1
ATOM 733 C C . GLN A 1 92 ? -4.273 1.831 14.541 1.00 76.25 92 GLN A C 1
ATOM 735 O O . GLN A 1 92 ? -5.075 2.595 15.079 1.00 76.25 92 GLN A O 1
ATOM 740 N N . TYR A 1 93 ? -4.018 0.619 15.049 1.00 67.25 93 TYR A N 1
ATOM 741 C CA . TYR A 1 93 ? -4.621 0.092 16.287 1.00 67.25 93 TYR A CA 1
ATOM 742 C C . TY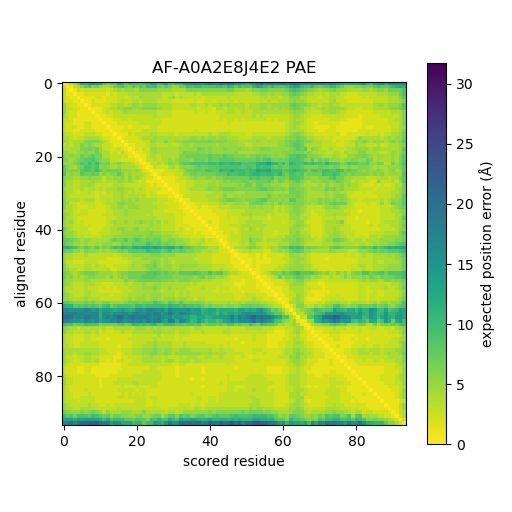R A 1 93 ? -3.661 0.055 17.486 1.00 67.25 93 TYR A C 1
ATOM 744 O O . TYR A 1 93 ? -4.050 -0.454 18.543 1.00 67.25 93 TYR A O 1
ATOM 752 N N . LEU A 1 94 ? -2.433 0.542 17.312 1.00 55.66 94 LEU A N 1
ATOM 753 C CA . LEU A 1 94 ? -1.425 0.700 18.363 1.00 55.66 94 LEU A CA 1
ATOM 754 C C . LEU A 1 94 ? -1.452 2.141 18.886 1.00 55.66 94 LEU A C 1
ATOM 756 O O . LEU A 1 94 ? -1.337 2.301 20.122 1.00 55.66 94 LEU A O 1
#

Sequence (94 aa):
MFIDRCSACKGIWFDKGEAESLSKKRIAEFIDTGDPAVGHKLDSLDMIPCPRYGETMKRFFDIDEKQLQYETCDEHGQFFDAGESTLWAESQYL